Protein AF-A0A6S6QL48-F1 (afdb_monomer_lite)

Radius of gyration: 15.43 Å; chains: 1; bounding box: 31×34×48 Å

Sequence (81 aa):
MQQSDSHPIDRWISLDPAQRSRSKLSALAGCTPGRITQICDDGEFPSRNLAIRLHEITGIPFVTLMGVVPQDQSARAGGHA

pLDDT: mean 77.49, std 17.48, range [40.16, 92.62]

Structure (mmCIF, N/CA/C/O backbone):
data_AF-A0A6S6QL48-F1
#
_entry.id   AF-A0A6S6QL48-F1
#
loop_
_atom_site.group_PDB
_atom_site.id
_atom_site.type_symbol
_atom_site.label_atom_id
_atom_site.label_alt_id
_atom_site.label_comp_id
_atom_site.label_asym_id
_atom_site.label_entity_id
_atom_site.label_seq_id
_atom_site.pdbx_PDB_ins_code
_ato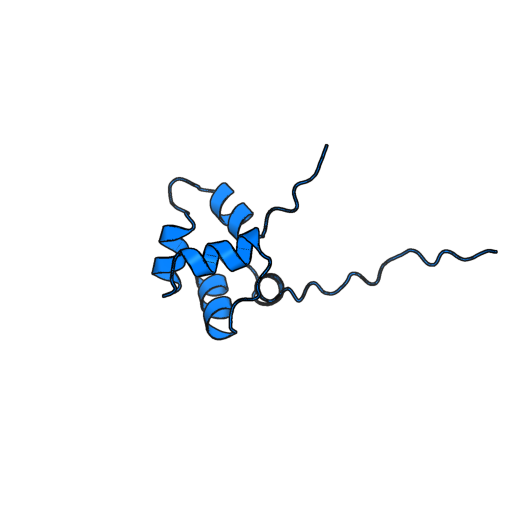m_site.Cartn_x
_atom_site.Cartn_y
_atom_site.Cartn_z
_atom_site.occupancy
_atom_site.B_iso_or_equiv
_atom_site.auth_seq_id
_atom_site.auth_comp_id
_atom_site.auth_asym_id
_atom_site.auth_atom_id
_atom_site.pdbx_PDB_model_num
ATOM 1 N N . MET A 1 1 ? -19.775 -0.896 -18.049 1.00 40.16 1 MET A N 1
ATOM 2 C CA . MET A 1 1 ? -19.456 -0.613 -16.633 1.00 40.16 1 MET A CA 1
ATOM 3 C C . MET A 1 1 ? -17.999 -0.986 -16.450 1.00 40.16 1 MET A C 1
ATOM 5 O O . MET A 1 1 ? -17.699 -2.170 -16.432 1.00 40.16 1 MET A O 1
ATOM 9 N N . GLN A 1 2 ? -17.094 -0.007 -16.503 1.00 43.00 2 GLN A N 1
ATOM 10 C CA . GLN A 1 2 ? -15.660 -0.286 -16.426 1.00 43.00 2 GLN A CA 1
ATOM 11 C C . GLN A 1 2 ? -15.352 -0.695 -14.989 1.00 43.00 2 GLN A C 1
ATOM 13 O O . GLN A 1 2 ? -15.483 0.117 -14.076 1.00 43.00 2 GLN A O 1
ATOM 18 N N . GL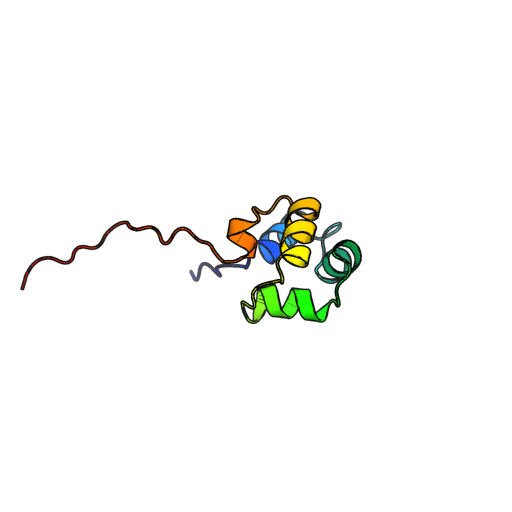N A 1 3 ? -15.037 -1.971 -14.780 1.00 40.38 3 GLN A N 1
ATOM 19 C CA . GLN A 1 3 ? -14.391 -2.409 -13.553 1.00 40.38 3 GLN A CA 1
ATOM 20 C C . GLN A 1 3 ? -13.014 -1.747 -13.570 1.00 40.38 3 GLN A C 1
ATOM 22 O O . GLN A 1 3 ? -12.107 -2.232 -14.236 1.00 40.38 3 GLN A O 1
ATOM 27 N N . SER A 1 4 ? -12.887 -0.572 -12.947 1.00 48.84 4 SER A N 1
ATOM 28 C CA . SER A 1 4 ? -11.573 -0.023 -12.633 1.00 48.84 4 SER A CA 1
ATOM 29 C C . SER A 1 4 ? -10.881 -1.071 -11.777 1.00 48.84 4 SER A C 1
ATOM 31 O O . SER A 1 4 ? -11.317 -1.338 -10.655 1.00 48.84 4 SER A O 1
ATOM 33 N N . ASP A 1 5 ? -9.860 -1.710 -12.336 1.00 56.78 5 ASP A N 1
ATOM 34 C CA . ASP A 1 5 ? -8.980 -2.644 -11.645 1.00 56.78 5 ASP A CA 1
ATOM 35 C C . ASP A 1 5 ? -8.128 -1.826 -10.658 1.00 56.78 5 ASP A C 1
ATOM 37 O O . ASP A 1 5 ? -6.960 -1.521 -10.882 1.00 56.78 5 ASP A O 1
ATOM 41 N N . SER A 1 6 ? -8.776 -1.308 -9.609 1.00 68.56 6 SER A N 1
ATOM 42 C CA . SER A 1 6 ? -8.132 -0.465 -8.610 1.00 68.56 6 SER A CA 1
ATOM 43 C C . SER A 1 6 ? -7.042 -1.279 -7.934 1.00 68.56 6 SER A C 1
ATOM 45 O O . SER A 1 6 ? -7.320 -2.349 -7.378 1.00 68.56 6 SER A O 1
ATOM 47 N N . HIS A 1 7 ? -5.818 -0.743 -7.964 1.00 81.12 7 HIS A N 1
ATOM 48 C CA . HIS A 1 7 ? -4.644 -1.342 -7.345 1.00 81.12 7 HIS A CA 1
ATOM 49 C C . HIS A 1 7 ? -4.990 -1.852 -5.929 1.00 81.12 7 HIS A C 1
ATOM 51 O O . HIS A 1 7 ? -5.711 -1.173 -5.191 1.00 81.12 7 HIS A O 1
ATOM 57 N N . PRO A 1 8 ? -4.500 -3.026 -5.493 1.00 85.00 8 PRO A N 1
ATOM 58 C CA . PRO A 1 8 ? -4.870 -3.638 -4.210 1.00 85.00 8 PRO A CA 1
ATOM 59 C C . PRO A 1 8 ? -4.672 -2.710 -3.001 1.00 85.00 8 PRO A C 1
ATOM 61 O O . PRO A 1 8 ? -5.442 -2.772 -2.043 1.00 85.00 8 PRO A O 1
ATOM 64 N N . ILE A 1 9 ? -3.681 -1.812 -3.057 1.00 86.31 9 ILE A N 1
ATOM 65 C CA . ILE A 1 9 ? -3.469 -0.764 -2.043 1.00 86.31 9 ILE A CA 1
ATOM 66 C C . ILE A 1 9 ? -4.625 0.245 -2.031 1.00 86.31 9 ILE A C 1
ATOM 68 O O . ILE A 1 9 ? -5.093 0.620 -0.959 1.00 86.31 9 ILE A O 1
ATOM 72 N N . ASP A 1 10 ? -5.102 0.667 -3.200 1.00 86.50 10 ASP A N 1
ATOM 73 C CA . ASP A 1 10 ? -6.223 1.598 -3.333 1.00 86.50 10 ASP A CA 1
ATOM 74 C C . ASP A 1 10 ? -7.509 0.968 -2.782 1.00 86.50 10 ASP A C 1
ATOM 76 O O . ASP A 1 10 ? -8.172 1.553 -1.926 1.00 86.50 10 ASP A O 1
ATOM 80 N N . ARG A 1 11 ? -7.762 -0.304 -3.124 1.00 86.38 11 ARG A N 1
ATOM 81 C CA . ARG A 1 11 ? -8.859 -1.087 -2.534 1.00 86.38 11 ARG A CA 1
ATOM 82 C C . ARG A 1 11 ? -8.740 -1.175 -1.009 1.00 86.38 11 ARG A C 1
ATOM 84 O O . ARG A 1 11 ? -9.738 -1.020 -0.310 1.00 86.38 11 ARG A O 1
ATOM 91 N N . TRP A 1 12 ? -7.539 -1.414 -0.476 1.00 88.25 12 TRP A N 1
ATOM 92 C CA . TRP A 1 12 ? -7.315 -1.463 0.972 1.00 88.25 12 TRP A CA 1
ATOM 93 C C . TRP A 1 12 ? -7.618 -0.126 1.653 1.00 88.25 12 TRP A C 1
ATOM 95 O O . TRP A 1 12 ? -8.200 -0.128 2.741 1.00 88.25 12 TRP A O 1
ATOM 105 N N . ILE A 1 13 ? -7.277 0.995 1.011 1.00 88.88 13 ILE A N 1
ATOM 106 C CA . ILE A 1 13 ? -7.612 2.346 1.477 1.00 88.88 13 ILE A CA 1
ATOM 107 C C . ILE A 1 13 ? -9.130 2.553 1.476 1.00 88.88 13 ILE A C 1
ATOM 109 O O . ILE A 1 13 ? -9.673 3.015 2.479 1.00 88.88 13 ILE A O 1
ATOM 113 N N . SER A 1 14 ? -9.825 2.157 0.405 1.00 88.12 14 SER A N 1
ATOM 114 C CA . SER A 1 14 ? -11.282 2.320 0.284 1.00 88.12 14 SER A CA 1
ATOM 115 C C . SER A 1 14 ? -12.088 1.566 1.344 1.00 88.12 14 SER A C 1
ATOM 117 O O . SER A 1 14 ? -13.213 1.962 1.630 1.00 88.12 14 SER A O 1
ATOM 119 N N . LEU A 1 15 ? -11.539 0.497 1.931 1.00 88.50 15 LEU A N 1
ATOM 120 C CA . LEU A 1 15 ? -12.216 -0.258 2.992 1.00 88.50 15 LEU A CA 1
ATOM 121 C C . LEU A 1 15 ? -12.396 0.549 4.286 1.00 88.50 15 LEU A C 1
ATOM 123 O O . LEU A 1 15 ? -13.343 0.287 5.019 1.00 88.50 15 LEU A O 1
ATOM 127 N N . ASP A 1 16 ? -11.493 1.487 4.586 1.00 88.31 16 ASP A N 1
ATOM 128 C CA . ASP A 1 16 ? -11.609 2.352 5.766 1.00 88.31 16 ASP A CA 1
ATOM 129 C C . ASP A 1 16 ? -10.839 3.675 5.575 1.00 88.31 16 ASP A C 1
ATOM 131 O O . ASP A 1 16 ? -9.766 3.875 6.158 1.00 88.31 16 ASP A O 1
ATOM 135 N N . PRO A 1 17 ? -11.348 4.600 4.741 1.00 83.56 17 PRO A N 1
ATOM 136 C CA . PRO A 1 17 ? -10.619 5.806 4.336 1.00 83.56 17 PRO A CA 1
ATOM 137 C C . PRO A 1 17 ? -10.358 6.782 5.493 1.00 83.56 17 PRO A C 1
ATOM 139 O O . PRO A 1 17 ? -9.478 7.636 5.400 1.00 83.56 17 PRO A O 1
ATOM 142 N N . ALA A 1 18 ? -11.093 6.659 6.604 1.00 84.06 18 ALA A N 1
ATOM 143 C CA . ALA A 1 18 ? -10.866 7.462 7.802 1.00 84.06 18 ALA A CA 1
ATOM 144 C C . ALA A 1 18 ? -9.555 7.086 8.513 1.00 84.06 18 ALA A C 1
ATOM 146 O O . ALA A 1 18 ? -8.883 7.954 9.073 1.00 84.06 18 ALA A O 1
ATOM 147 N N . GLN A 1 19 ? -9.165 5.806 8.484 1.00 84.31 19 GLN A N 1
ATOM 148 C CA . GLN A 1 19 ? -7.926 5.339 9.115 1.00 84.31 19 GLN A CA 1
ATOM 149 C C . GLN A 1 19 ? -6.816 5.028 8.121 1.00 84.31 19 GLN A C 1
ATOM 151 O O . GLN A 1 19 ? -5.650 4.967 8.531 1.00 84.31 19 GLN A O 1
ATOM 156 N N . ARG A 1 20 ? -7.155 4.838 6.844 1.00 89.75 20 ARG A N 1
ATOM 157 C CA . ARG A 1 20 ? -6.252 4.395 5.785 1.00 89.75 20 ARG A CA 1
ATOM 158 C C . ARG A 1 20 ? -6.120 5.486 4.735 1.00 89.75 20 ARG A C 1
ATOM 160 O O . ARG A 1 20 ? -7.103 5.984 4.207 1.00 89.75 20 ARG A O 1
ATOM 167 N N . SER A 1 21 ? -4.887 5.855 4.414 1.00 90.38 21 SER A N 1
ATOM 168 C CA . SER A 1 21 ? -4.589 6.813 3.349 1.00 90.38 21 SER A CA 1
ATOM 169 C C . SER A 1 21 ? -3.214 6.536 2.754 1.00 90.38 21 SER A C 1
ATOM 171 O O . SER A 1 21 ? -2.349 5.978 3.437 1.00 90.38 21 SER A O 1
ATOM 173 N N . ARG A 1 22 ? -2.986 6.953 1.498 1.00 89.00 22 ARG A N 1
ATOM 174 C CA . ARG A 1 22 ? -1.681 6.799 0.822 1.00 89.00 22 ARG A CA 1
ATOM 175 C C . ARG A 1 22 ? -0.552 7.440 1.644 1.00 89.00 22 ARG A C 1
ATOM 177 O O . ARG A 1 22 ? 0.490 6.823 1.834 1.00 89.00 22 ARG A O 1
ATOM 184 N N . SER A 1 23 ? -0.797 8.620 2.220 1.00 89.31 23 SER A N 1
ATOM 185 C CA . SER A 1 23 ? 0.169 9.343 3.063 1.00 89.31 23 SER A CA 1
ATOM 186 C C . SER A 1 23 ? 0.488 8.624 4.378 1.00 89.31 23 SER A C 1
ATOM 188 O O . SER A 1 23 ? 1.637 8.600 4.820 1.00 89.31 23 SER A O 1
ATOM 190 N N . LYS A 1 24 ? -0.515 8.019 5.025 1.00 90.19 24 LYS A N 1
ATOM 191 C CA . LYS A 1 24 ? -0.303 7.268 6.271 1.00 90.19 24 LYS A CA 1
ATOM 192 C C . LYS A 1 24 ? 0.409 5.947 5.991 1.00 90.19 24 LYS A C 1
ATOM 194 O O . LYS A 1 24 ? 1.325 5.581 6.720 1.00 90.19 24 LYS A O 1
ATOM 199 N N . LEU A 1 25 ? 0.058 5.286 4.889 1.00 90.12 25 LEU A N 1
ATOM 200 C CA . LEU A 1 25 ? 0.746 4.094 4.404 1.00 90.12 25 LEU A CA 1
ATOM 201 C C . LEU A 1 25 ? 2.223 4.379 4.100 1.00 90.12 25 LEU A C 1
ATOM 203 O O . LEU A 1 25 ? 3.080 3.619 4.538 1.00 90.12 25 LEU A O 1
ATOM 207 N N . SER A 1 26 ? 2.537 5.481 3.409 1.00 90.75 26 SER A N 1
ATOM 208 C CA . SER A 1 26 ? 3.927 5.836 3.103 1.00 90.75 26 SER A CA 1
ATOM 209 C C . SER A 1 26 ? 4.745 6.094 4.367 1.00 90.75 26 SER A C 1
ATOM 211 O O . SER A 1 26 ? 5.880 5.631 4.465 1.00 90.75 26 SER A O 1
ATOM 213 N N . ALA A 1 27 ? 4.144 6.754 5.365 1.00 90.56 27 ALA A N 1
ATOM 214 C CA . ALA A 1 27 ? 4.779 6.986 6.658 1.00 90.56 27 ALA A CA 1
ATOM 215 C C . ALA A 1 27 ? 5.061 5.671 7.405 1.00 90.56 27 ALA A C 1
ATOM 217 O O . ALA A 1 27 ? 6.181 5.459 7.863 1.00 90.56 27 ALA A O 1
ATOM 218 N N . LEU A 1 28 ? 4.082 4.761 7.467 1.00 90.50 28 LEU A N 1
ATOM 219 C CA . LEU A 1 28 ? 4.237 3.449 8.108 1.00 90.50 28 LEU A CA 1
ATOM 220 C C . LEU A 1 28 ? 5.257 2.562 7.378 1.00 90.50 28 LEU A C 1
ATOM 222 O O . LEU A 1 28 ? 6.058 1.878 8.008 1.00 90.50 28 LEU A O 1
ATOM 226 N N . ALA A 1 29 ? 5.259 2.596 6.046 1.00 89.31 29 ALA A N 1
ATOM 227 C CA . ALA A 1 29 ? 6.174 1.817 5.219 1.00 89.31 29 ALA A CA 1
ATOM 228 C C . ALA A 1 29 ? 7.593 2.418 5.151 1.00 89.31 29 ALA A C 1
ATOM 230 O O . ALA A 1 29 ? 8.499 1.793 4.588 1.00 89.31 29 ALA A O 1
ATOM 231 N N . GLY A 1 30 ? 7.799 3.616 5.713 1.00 90.81 30 GLY A N 1
ATOM 232 C CA . GLY A 1 30 ? 9.080 4.320 5.704 1.00 90.81 30 GLY A CA 1
ATOM 233 C C . GLY A 1 30 ? 9.522 4.730 4.299 1.00 90.81 30 GLY A C 1
ATOM 234 O O . GLY A 1 30 ? 10.691 4.569 3.951 1.00 90.81 30 GLY A O 1
ATOM 235 N N . CYS A 1 31 ? 8.591 5.205 3.471 1.00 89.62 31 CYS A N 1
ATOM 236 C CA . CYS A 1 31 ? 8.859 5.672 2.111 1.00 89.62 31 CYS A CA 1
ATOM 237 C C . CYS A 1 31 ? 8.178 7.019 1.838 1.00 89.62 31 CYS A C 1
ATOM 239 O O . CYS A 1 31 ? 7.363 7.502 2.624 1.00 89.62 31 CYS A O 1
ATOM 241 N N . THR A 1 32 ? 8.527 7.655 0.722 1.00 89.06 32 THR A N 1
ATOM 242 C CA . THR A 1 32 ? 7.898 8.917 0.330 1.00 89.06 32 THR A CA 1
ATOM 243 C C . THR A 1 32 ? 6.458 8.679 -0.146 1.00 89.06 32 THR A C 1
ATOM 245 O O . THR A 1 32 ? 6.187 7.658 -0.782 1.00 89.06 32 THR A O 1
ATOM 248 N N . PRO A 1 33 ? 5.521 9.618 0.092 1.00 84.25 33 PRO A N 1
ATOM 249 C CA . PRO A 1 33 ? 4.145 9.514 -0.407 1.00 84.25 33 PRO A CA 1
ATOM 250 C C . PRO A 1 33 ? 4.075 9.304 -1.922 1.00 84.25 33 PRO A C 1
ATOM 252 O O . PRO A 1 33 ? 3.271 8.510 -2.403 1.00 84.25 33 PRO A O 1
ATOM 255 N N . GLY A 1 34 ? 4.981 9.954 -2.661 1.00 86.44 34 GLY A N 1
ATOM 256 C CA . GLY A 1 34 ? 5.117 9.777 -4.105 1.00 86.44 34 GLY A CA 1
ATOM 257 C C . GLY A 1 34 ? 5.394 8.329 -4.500 1.00 86.44 34 GLY A C 1
ATOM 258 O O . GLY A 1 34 ? 4.835 7.869 -5.489 1.00 86.44 34 GLY A O 1
ATOM 259 N N . ARG A 1 35 ? 6.153 7.568 -3.695 1.00 86.44 35 ARG A N 1
ATOM 260 C CA . ARG A 1 35 ? 6.443 6.167 -4.015 1.00 86.44 35 ARG A CA 1
ATOM 261 C C . ARG A 1 35 ? 5.192 5.295 -3.982 1.00 86.44 35 ARG A C 1
ATOM 263 O O . ARG A 1 35 ? 5.042 4.431 -4.836 1.00 86.44 35 ARG A O 1
ATOM 270 N N . ILE A 1 36 ? 4.287 5.526 -3.030 1.00 87.25 36 ILE A N 1
ATOM 271 C CA . ILE A 1 36 ? 3.005 4.808 -2.972 1.00 87.25 36 ILE A CA 1
ATOM 272 C C . ILE A 1 36 ? 2.128 5.174 -4.168 1.00 87.25 36 ILE A C 1
ATOM 274 O O . ILE A 1 36 ? 1.499 4.287 -4.739 1.00 87.25 36 ILE A O 1
ATOM 278 N N . THR A 1 37 ? 2.112 6.447 -4.571 1.00 86.56 37 THR A N 1
ATOM 279 C CA . THR A 1 37 ? 1.386 6.876 -5.771 1.00 86.56 37 THR A CA 1
ATOM 280 C C . THR A 1 37 ? 1.932 6.201 -7.023 1.00 86.56 37 THR A C 1
ATOM 282 O O . THR A 1 37 ? 1.140 5.612 -7.737 1.00 86.56 37 THR A O 1
ATOM 285 N N . GLN A 1 38 ? 3.250 6.169 -7.236 1.00 86.56 38 GLN A N 1
ATOM 286 C CA . GLN A 1 38 ? 3.845 5.482 -8.393 1.00 86.56 38 GLN A CA 1
ATOM 287 C C . GLN A 1 38 ? 3.486 3.989 -8.443 1.00 86.56 38 GLN A C 1
ATOM 289 O O . GLN A 1 38 ? 3.202 3.444 -9.502 1.00 86.56 38 GLN A O 1
ATOM 294 N N . ILE A 1 39 ? 3.445 3.317 -7.290 1.00 84.62 39 ILE A N 1
ATOM 295 C CA . ILE A 1 39 ? 3.022 1.910 -7.234 1.00 84.62 39 ILE A CA 1
ATOM 296 C C . ILE A 1 39 ? 1.544 1.762 -7.634 1.00 84.62 39 ILE A C 1
ATOM 298 O O . ILE A 1 39 ? 1.184 0.819 -8.329 1.00 84.62 39 ILE A O 1
ATOM 302 N N . CYS A 1 40 ? 0.681 2.682 -7.196 1.00 81.56 40 CYS A N 1
ATOM 303 C CA . CYS A 1 40 ? -0.763 2.585 -7.425 1.00 81.56 40 CYS A CA 1
ATOM 304 C C . CYS A 1 40 ? -1.218 3.078 -8.808 1.00 81.56 40 CYS A C 1
ATOM 306 O O . CYS A 1 40 ? -2.139 2.488 -9.363 1.00 81.56 40 CYS A O 1
ATOM 308 N N . ASP A 1 41 ? -0.628 4.162 -9.317 1.00 82.06 41 ASP A N 1
ATOM 309 C CA . ASP A 1 41 ? -1.025 4.853 -10.553 1.00 82.06 41 ASP A CA 1
ATOM 310 C C . ASP A 1 41 ? -0.168 4.418 -11.754 1.00 82.06 41 ASP A C 1
ATOM 312 O O . ASP A 1 41 ? -0.715 4.082 -12.801 1.00 82.06 41 ASP A O 1
ATOM 316 N N . ASP A 1 42 ? 1.161 4.369 -11.605 1.00 78.62 42 ASP A N 1
ATOM 317 C CA . ASP A 1 42 ? 2.085 3.991 -12.689 1.00 78.62 42 ASP A CA 1
ATOM 318 C C . ASP A 1 42 ? 2.309 2.469 -12.786 1.00 78.62 42 ASP A C 1
ATOM 320 O O . ASP A 1 42 ? 2.977 1.991 -13.704 1.00 78.62 42 ASP A O 1
ATOM 324 N N . GLY A 1 43 ? 1.773 1.693 -11.836 1.00 72.50 43 GLY A N 1
ATOM 325 C CA . GLY A 1 43 ? 1.978 0.244 -11.766 1.00 72.50 43 GLY A CA 1
ATOM 326 C C . GLY A 1 43 ? 3.429 -0.149 -11.472 1.00 72.50 43 GLY A C 1
ATOM 327 O O . GLY A 1 43 ? 3.855 -1.254 -11.808 1.00 72.50 43 GLY A O 1
ATOM 328 N N . GLU A 1 44 ? 4.212 0.751 -10.869 1.00 81.81 44 GLU A N 1
ATOM 329 C CA . GLU A 1 44 ? 5.592 0.454 -10.500 1.00 81.81 44 GLU A CA 1
ATOM 330 C C . GLU A 1 44 ? 5.669 -0.609 -9.401 1.00 81.81 44 GLU A C 1
ATOM 332 O O . GLU A 1 44 ? 4.951 -0.567 -8.401 1.00 81.81 44 GLU A O 1
ATOM 337 N N . PHE A 1 45 ? 6.641 -1.515 -9.511 1.00 82.56 45 PHE A N 1
ATOM 338 C CA . PHE A 1 45 ? 6.860 -2.499 -8.462 1.00 82.56 45 PHE A CA 1
ATOM 339 C C . PHE A 1 45 ? 7.636 -1.899 -7.276 1.00 82.56 45 PHE A C 1
ATOM 341 O O . PHE A 1 45 ? 8.680 -1.252 -7.446 1.00 82.56 45 PHE A O 1
ATOM 348 N N . PRO A 1 46 ? 7.171 -2.107 -6.032 1.00 86.50 46 PRO A N 1
ATOM 349 C CA . PRO A 1 46 ? 7.960 -1.793 -4.850 1.00 86.50 46 PRO A CA 1
ATOM 350 C C . PRO A 1 46 ? 9.240 -2.639 -4.801 1.00 86.50 46 PRO A C 1
ATOM 352 O O . PRO A 1 46 ? 9.272 -3.794 -5.217 1.00 86.50 46 PRO A O 1
ATOM 355 N N . SER A 1 47 ? 10.306 -2.102 -4.202 1.00 89.06 47 SER A N 1
ATOM 356 C CA . SER A 1 47 ? 11.462 -2.924 -3.826 1.00 89.06 47 SER A CA 1
ATOM 357 C C . SER A 1 47 ? 11.040 -4.004 -2.821 1.00 89.06 47 SER A C 1
ATOM 359 O O . SER A 1 47 ? 10.143 -3.772 -2.011 1.00 89.06 47 SER A O 1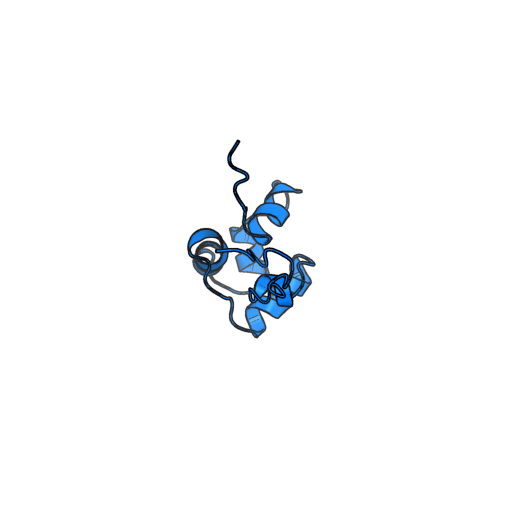
ATOM 361 N N . ARG A 1 48 ? 11.743 -5.145 -2.778 1.00 88.81 48 ARG A N 1
ATOM 362 C CA . ARG A 1 48 ? 11.436 -6.275 -1.872 1.00 88.81 48 ARG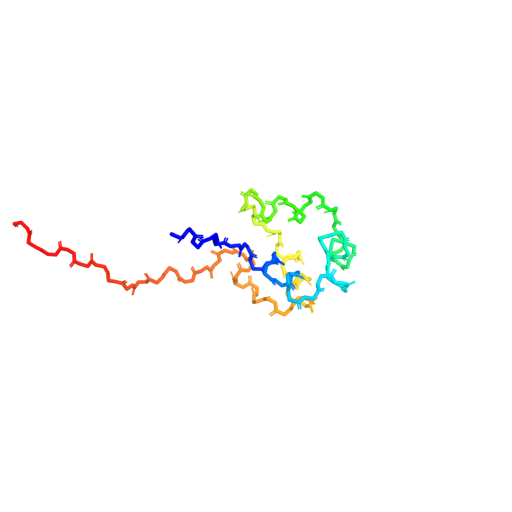 A CA 1
ATOM 363 C C . ARG A 1 48 ? 11.155 -5.849 -0.424 1.00 88.81 48 ARG A C 1
ATOM 365 O O . ARG A 1 48 ? 10.155 -6.256 0.152 1.00 88.81 48 ARG A O 1
ATOM 372 N N . ASN A 1 49 ? 12.004 -4.996 0.151 1.00 90.94 49 ASN A N 1
ATOM 373 C CA . ASN A 1 49 ? 11.831 -4.517 1.528 1.00 90.94 49 ASN A CA 1
ATOM 374 C C . ASN A 1 49 ? 10.564 -3.670 1.707 1.00 90.94 49 ASN A C 1
ATOM 376 O O . ASN A 1 49 ? 9.910 -3.746 2.743 1.00 90.94 49 ASN A O 1
ATOM 380 N N . LEU A 1 50 ? 10.205 -2.870 0.700 1.00 90.12 50 LEU A N 1
ATOM 381 C CA . LEU A 1 50 ? 8.989 -2.066 0.725 1.00 90.12 50 LEU A CA 1
ATOM 382 C C . LEU A 1 50 ? 7.748 -2.955 0.599 1.00 90.12 50 LEU A C 1
ATOM 384 O O . LEU A 1 50 ? 6.802 -2.772 1.353 1.00 90.12 50 LEU A O 1
ATOM 388 N N . ALA A 1 51 ? 7.775 -3.955 -0.283 1.00 90.38 51 ALA A N 1
ATOM 389 C CA . ALA A 1 51 ? 6.692 -4.925 -0.427 1.00 90.38 51 ALA A CA 1
ATOM 390 C C . ALA A 1 51 ? 6.453 -5.740 0.857 1.00 90.38 51 ALA A C 1
ATOM 392 O O . ALA A 1 51 ? 5.303 -5.966 1.218 1.00 90.38 51 ALA A O 1
ATOM 393 N N . ILE A 1 52 ? 7.513 -6.129 1.581 1.00 91.12 52 ILE A N 1
ATOM 394 C CA . ILE A 1 52 ? 7.389 -6.786 2.896 1.00 91.12 52 ILE A CA 1
ATOM 395 C C . ILE A 1 52 ? 6.680 -5.860 3.887 1.00 91.12 52 ILE A C 1
ATOM 397 O O . ILE A 1 52 ? 5.668 -6.249 4.459 1.00 91.12 52 ILE A O 1
ATOM 401 N N . ARG A 1 53 ? 7.142 -4.611 4.029 1.00 92.62 53 ARG A N 1
ATOM 402 C CA . ARG A 1 53 ? 6.506 -3.655 4.948 1.00 92.62 53 ARG A CA 1
ATOM 403 C C . ARG A 1 53 ? 5.049 -3.389 4.587 1.00 92.62 53 ARG A C 1
ATOM 405 O O . ARG A 1 53 ? 4.186 -3.367 5.455 1.00 92.62 53 ARG A O 1
ATOM 412 N N . LEU A 1 54 ? 4.761 -3.212 3.301 1.00 90.81 54 LEU A N 1
ATOM 413 C CA . LEU A 1 54 ? 3.399 -3.032 2.812 1.00 90.81 54 LEU A CA 1
ATOM 414 C C . LEU A 1 54 ? 2.526 -4.251 3.124 1.00 90.81 54 LEU A C 1
ATOM 416 O O . LEU A 1 54 ? 1.394 -4.066 3.566 1.00 90.81 54 LEU A O 1
ATOM 420 N N . HIS A 1 55 ? 3.044 -5.469 2.958 1.00 92.56 55 HIS A N 1
ATOM 421 C CA . HIS A 1 55 ? 2.353 -6.695 3.352 1.00 92.56 55 HIS A CA 1
ATOM 422 C C . HIS A 1 55 ? 2.044 -6.715 4.854 1.00 92.56 55 HIS A C 1
ATOM 424 O O . HIS A 1 55 ? 0.900 -6.954 5.226 1.00 92.56 55 HIS A O 1
ATOM 430 N N . GLU A 1 56 ? 3.014 -6.391 5.709 1.00 92.44 56 GLU A N 1
ATOM 431 C CA . GLU A 1 56 ? 2.823 -6.359 7.166 1.00 92.44 56 GLU A CA 1
ATOM 432 C C . GLU A 1 56 ? 1.791 -5.309 7.609 1.00 92.44 56 GLU A C 1
ATOM 434 O O . GLU A 1 56 ? 1.006 -5.555 8.521 1.00 92.44 56 GLU A O 1
ATOM 439 N N . ILE A 1 57 ? 1.754 -4.147 6.947 1.00 91.25 57 ILE A N 1
ATOM 440 C CA . ILE A 1 57 ? 0.834 -3.048 7.286 1.00 91.25 57 ILE A CA 1
ATOM 441 C C . ILE A 1 57 ? -0.586 -3.320 6.779 1.00 91.25 57 ILE A C 1
ATOM 443 O O . ILE A 1 57 ? -1.568 -3.025 7.460 1.0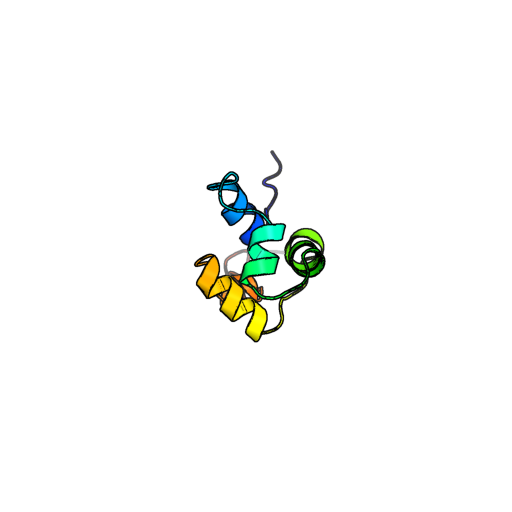0 91.25 57 ILE A O 1
ATOM 447 N N . THR A 1 58 ? -0.704 -3.813 5.546 1.00 89.12 58 THR A N 1
ATOM 448 C CA . THR A 1 58 ? -1.993 -3.896 4.842 1.00 89.12 58 THR A CA 1
ATOM 449 C C . THR A 1 58 ? -2.618 -5.284 4.885 1.00 89.12 58 THR A C 1
ATOM 451 O O . THR A 1 58 ? -3.819 -5.419 4.649 1.00 89.12 58 THR A O 1
ATOM 454 N N . GLY A 1 59 ? -1.818 -6.318 5.144 1.00 90.56 59 GLY A N 1
ATOM 455 C CA . GLY A 1 59 ? -2.189 -7.717 4.948 1.00 90.56 59 GLY A CA 1
ATOM 456 C C . GLY A 1 59 ? -2.252 -8.144 3.476 1.00 90.56 59 GLY A C 1
ATOM 457 O O . GLY A 1 59 ? -2.558 -9.303 3.200 1.00 90.56 59 GLY A O 1
ATOM 458 N N . ILE A 1 60 ? -1.970 -7.254 2.513 1.00 89.62 60 ILE A N 1
ATOM 459 C CA . ILE A 1 60 ? -1.985 -7.593 1.082 1.00 89.62 60 ILE A CA 1
ATOM 460 C C . ILE A 1 60 ? -0.853 -8.588 0.806 1.00 89.62 60 ILE A C 1
ATOM 462 O O . ILE A 1 60 ? 0.281 -8.315 1.202 1.00 89.62 60 ILE A O 1
ATOM 466 N N . PRO A 1 61 ? -1.103 -9.720 0.126 1.00 89.31 61 PRO A N 1
ATOM 467 C CA . PRO A 1 61 ? -0.068 -10.710 -0.136 1.00 89.31 61 PRO A CA 1
ATOM 468 C C . PRO A 1 61 ? 1.139 -10.106 -0.858 1.00 89.31 61 PRO A C 1
ATOM 470 O O . PRO A 1 61 ? 0.996 -9.374 -1.837 1.00 89.31 61 PRO A O 1
ATOM 473 N N . PHE A 1 62 ? 2.341 -10.471 -0.409 1.00 87.38 62 PHE A N 1
ATOM 474 C CA . PHE A 1 62 ? 3.596 -10.012 -1.009 1.00 87.38 62 PHE A CA 1
ATOM 475 C C . PHE A 1 62 ? 3.650 -10.263 -2.526 1.00 87.38 62 PHE A C 1
ATOM 477 O O . PHE A 1 62 ? 4.076 -9.399 -3.286 1.00 87.38 62 PHE A O 1
ATOM 484 N N . VAL A 1 63 ? 3.166 -11.427 -2.973 1.00 84.88 63 VAL A N 1
ATOM 485 C CA . VAL A 1 63 ? 3.090 -11.794 -4.397 1.00 84.88 63 VAL A CA 1
ATOM 486 C C . VAL A 1 63 ? 2.219 -10.824 -5.193 1.00 84.88 63 VAL A C 1
ATOM 488 O O . VAL A 1 63 ? 2.606 -10.402 -6.276 1.00 84.88 63 VAL A O 1
ATOM 491 N N . THR A 1 64 ? 1.103 -10.381 -4.616 1.00 84.06 64 THR A N 1
ATOM 492 C CA . THR A 1 64 ? 0.198 -9.404 -5.223 1.00 84.06 64 THR A CA 1
ATOM 493 C C . THR A 1 64 ? 0.857 -8.027 -5.317 1.00 84.06 64 THR A C 1
ATOM 495 O O . THR A 1 64 ? 0.749 -7.374 -6.348 1.00 84.06 64 THR A O 1
ATOM 498 N N . LEU A 1 65 ? 1.589 -7.602 -4.280 1.00 84.38 65 LEU A N 1
ATOM 499 C CA . LEU A 1 65 ? 2.317 -6.322 -4.271 1.00 84.38 65 LEU A CA 1
ATOM 500 C C . LEU A 1 65 ? 3.483 -6.287 -5.266 1.00 84.38 65 LEU A C 1
ATOM 502 O O . LEU A 1 65 ? 3.817 -5.228 -5.784 1.00 84.38 65 LEU A O 1
ATOM 506 N N . MET A 1 66 ? 4.105 -7.434 -5.527 1.00 84.12 66 MET A N 1
ATOM 507 C CA . MET A 1 66 ? 5.191 -7.576 -6.500 1.00 84.12 66 MET A CA 1
ATOM 508 C C . MET A 1 66 ? 4.691 -7.783 -7.938 1.00 84.12 66 MET A C 1
ATOM 510 O O . MET A 1 66 ? 5.509 -8.016 -8.823 1.00 84.12 66 MET A O 1
ATOM 514 N N . GLY A 1 67 ? 3.375 -7.768 -8.176 1.00 71.25 67 GLY A N 1
ATOM 515 C CA . GLY A 1 67 ? 2.808 -8.085 -9.490 1.00 71.25 67 GLY A CA 1
ATOM 516 C C . GLY A 1 67 ? 3.017 -9.530 -9.925 1.00 71.25 67 GLY A C 1
ATOM 517 O O . GLY A 1 67 ? 2.826 -9.852 -11.094 1.00 71.25 67 GLY A O 1
ATOM 518 N N . VAL A 1 68 ? 3.364 -10.420 -8.992 1.00 60.88 68 VAL A N 1
ATOM 519 C CA . VAL A 1 68 ? 3.342 -11.867 -9.207 1.00 60.88 68 VAL A CA 1
ATOM 520 C C . VAL A 1 68 ? 1.890 -12.310 -9.074 1.00 60.88 68 VAL A C 1
ATOM 522 O O . VAL A 1 68 ? 1.492 -13.026 -8.156 1.00 60.88 68 VAL A O 1
ATOM 525 N N . VAL A 1 69 ? 1.063 -11.824 -9.994 1.00 54.03 69 VAL A N 1
ATOM 526 C CA . VAL A 1 69 ? -0.149 -12.535 -10.361 1.00 54.03 69 VAL A CA 1
ATOM 527 C C . VAL A 1 69 ? 0.371 -13.848 -10.942 1.00 54.03 69 VAL A C 1
ATOM 529 O O . VAL A 1 69 ? 1.150 -13.794 -11.898 1.00 54.03 69 VAL A O 1
ATOM 532 N N . PRO A 1 70 ? 0.040 -15.031 -10.390 1.00 44.38 70 PRO A N 1
ATOM 533 C CA . PRO A 1 70 ? 0.125 -16.217 -11.220 1.00 44.38 70 PRO A CA 1
ATOM 534 C C . PRO A 1 70 ? -0.762 -15.884 -12.411 1.00 44.38 70 PRO A C 1
ATOM 536 O O . PRO A 1 70 ? -1.971 -15.749 -12.233 1.00 44.38 70 PRO A O 1
ATOM 539 N N . GLN A 1 71 ? -0.159 -15.612 -13.577 1.00 42.50 71 GLN A N 1
ATOM 540 C CA . GLN A 1 71 ? -0.911 -15.527 -14.818 1.00 42.50 71 GLN A 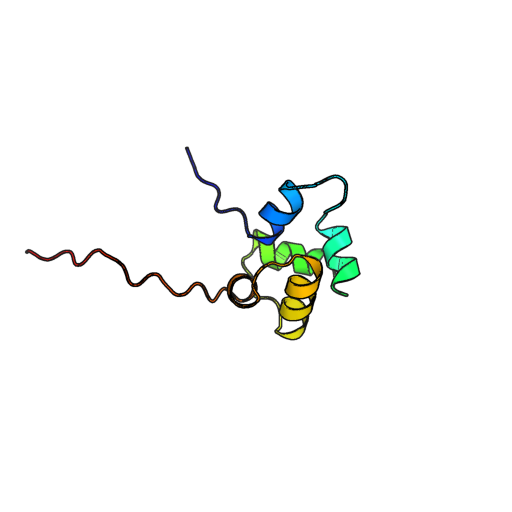CA 1
ATOM 541 C C . GLN A 1 71 ? -1.798 -16.754 -14.793 1.00 42.50 71 GLN A C 1
ATOM 543 O O . GLN A 1 71 ? -1.288 -17.877 -14.756 1.00 42.50 71 GLN A O 1
ATOM 548 N N . ASP A 1 72 ? -3.099 -16.523 -14.690 1.00 44.62 72 ASP A N 1
ATOM 549 C CA . ASP A 1 72 ? -4.076 -17.566 -14.845 1.00 44.62 72 ASP A CA 1
ATOM 550 C C . ASP A 1 72 ? -3.817 -18.137 -16.239 1.00 44.62 72 ASP A C 1
ATOM 552 O O . ASP A 1 72 ? -4.168 -17.567 -17.271 1.00 44.62 72 ASP A O 1
ATOM 556 N N . GLN A 1 73 ? -3.075 -19.242 -16.264 1.00 47.44 73 GLN A N 1
ATOM 557 C CA . GLN A 1 73 ? -3.158 -20.227 -17.314 1.00 47.44 73 GLN A CA 1
ATOM 558 C C . GLN A 1 73 ? -4.579 -20.786 -17.230 1.00 47.44 73 GLN A C 1
ATOM 560 O O . GLN A 1 73 ? -4.797 -21.876 -16.707 1.00 47.44 73 GLN A O 1
ATOM 565 N N . SER A 1 74 ? -5.567 -20.043 -17.722 1.00 46.06 74 SER A N 1
ATOM 566 C CA . SER A 1 74 ? -6.852 -20.636 -18.048 1.00 46.06 74 SER A CA 1
ATOM 567 C C . SER A 1 74 ? -7.589 -19.893 -19.156 1.00 46.06 74 SER A C 1
ATOM 569 O O . SER A 1 74 ? -8.227 -18.861 -18.992 1.00 46.06 74 SER A O 1
ATOM 571 N N . ALA A 1 75 ? -7.537 -20.556 -20.311 1.00 50.44 75 ALA A N 1
ATOM 572 C CA . ALA A 1 75 ? -8.605 -20.646 -21.294 1.00 50.44 75 ALA A CA 1
ATOM 573 C C . ALA A 1 75 ? -8.896 -19.415 -22.171 1.00 50.44 75 ALA A C 1
ATOM 575 O O . ALA A 1 75 ? -9.913 -18.737 -22.047 1.00 50.44 75 ALA A O 1
ATOM 576 N N . ARG A 1 76 ? -8.167 -19.358 -23.289 1.00 45.53 76 ARG A N 1
ATOM 577 C CA . ARG A 1 76 ? -8.789 -19.788 -24.553 1.00 45.53 76 ARG A CA 1
ATOM 578 C C . ARG A 1 76 ? -7.739 -20.319 -25.522 1.00 45.53 76 ARG A C 1
ATOM 580 O O . ARG A 1 76 ? -7.139 -19.588 -26.300 1.00 45.53 76 ARG A O 1
ATOM 587 N N . ALA A 1 77 ? -7.585 -21.639 -25.496 1.00 50.59 77 ALA A N 1
ATOM 588 C CA . ALA A 1 77 ? -7.318 -22.393 -26.706 1.00 50.59 77 ALA A CA 1
ATOM 589 C C . ALA A 1 77 ? -8.439 -22.069 -27.714 1.00 50.59 77 ALA A C 1
ATOM 591 O O . ALA A 1 77 ? -9.531 -22.629 -27.650 1.00 50.59 77 ALA A O 1
ATOM 592 N N . GLY A 1 78 ? -8.198 -21.095 -28.589 1.00 42.47 78 GLY A N 1
ATOM 593 C CA . GLY A 1 78 ? -8.966 -20.895 -29.812 1.00 42.47 78 GLY A CA 1
ATOM 594 C C . GLY A 1 78 ? -8.438 -21.854 -30.867 1.00 42.47 78 GLY A C 1
ATOM 595 O O . GLY A 1 78 ? -7.609 -21.473 -31.685 1.00 42.47 78 GLY A O 1
ATOM 596 N N . GLY A 1 79 ? -8.863 -23.114 -30.779 1.00 49.78 79 GLY A N 1
ATOM 597 C CA . GLY A 1 79 ? -8.773 -24.055 -31.888 1.00 49.78 79 GLY A CA 1
ATOM 598 C C . GLY A 1 79 ? -9.732 -23.669 -33.020 1.00 49.78 79 GLY A C 1
ATOM 599 O O . GLY A 1 79 ? -10.747 -23.017 -32.778 1.00 49.78 79 GLY A O 1
ATOM 600 N N . HIS A 1 80 ? -9.392 -24.153 -34.215 1.00 43.47 80 HIS A N 1
ATOM 601 C CA . HIS A 1 80 ? -10.040 -23.999 -35.524 1.00 43.47 80 HIS A CA 1
ATOM 602 C C . HIS A 1 80 ? -9.831 -22.674 -36.273 1.00 43.47 80 HIS A C 1
ATOM 604 O O . HIS A 1 80 ? -10.594 -21.720 -36.135 1.00 43.47 80 HIS A O 1
ATOM 610 N N . ALA A 1 81 ? -8.859 -22.713 -37.188 1.00 45.47 81 ALA A N 1
ATOM 611 C CA . ALA A 1 81 ? -9.118 -22.454 -38.603 1.00 45.47 81 ALA A CA 1
ATOM 612 C C . ALA A 1 81 ? -8.731 -23.711 -39.398 1.00 45.47 81 ALA A C 1
ATOM 614 O O . ALA A 1 81 ? -7.766 -24.382 -38.961 1.00 45.47 81 ALA A O 1
#

Organism: NCBI:txid708113

Foldseek 3Di:
DDPPPFQVLRVLCVVPVPVHDLCVLCVQLVHDSVVSVCCGPVVDADDLSSLVSSCVVRVPDSCSSRVVPVPPPDDDPPDDD

Secondary structure (DSSP, 8-state):
-------HHHHHHHT-TTT--HHHHHHHHTS-HHHHHHHHHS-PPPPHHHHHHHHHHH---HHHHTT--------------